Protein AF-C5KA11-F1 (afdb_monomer_lite)

Foldseek 3Di:
DDDDDPPPDVVVVVVVVVVVVVVVVVVVVVVVVVVVVVVVVVVVVVVVVVVVVVVVPDDDDFDWDFDDDDDPPDTWTQTPVGDIDD

Organism: Perkinsus marinus (strain ATCC 50983 / TXsc) (NCBI:txid423536)

InterPro domains:
  IPR012340 Nucleic acid-binding, OB-fold [G3DSA:2.40.50.140] (24-86)

Structure (mmCIF, N/CA/C/O backbone):
data_AF-C5KA11-F1
#
_entry.id   AF-C5KA11-F1
#
loop_
_atom_site.group_PDB
_atom_site.id
_atom_site.type_symbol
_atom_site.label_atom_id
_atom_site.label_alt_id
_atom_site.label_comp_id
_atom_site.label_asym_id
_atom_site.label_entity_id
_atom_site.label_seq_id
_atom_site.pdbx_PDB_ins_code
_atom_site.Cartn_x
_atom_site.Cartn_y
_atom_site.Cartn_z
_atom_site.occupancy
_atom_site.B_iso_or_equiv
_atom_site.auth_seq_id
_atom_site.auth_comp_id
_atom_site.auth_asym_id
_atom_site.auth_atom_id
_atom_site.pdbx_PDB_model_num
ATOM 1 N N . MET A 1 1 ? -35.047 11.534 66.898 1.00 44.12 1 MET A N 1
ATOM 2 C CA . MET A 1 1 ? -35.264 10.220 66.257 1.00 44.12 1 MET A CA 1
ATOM 3 C C . MET A 1 1 ? -35.565 10.432 64.780 1.00 44.12 1 MET A C 1
ATOM 5 O O . MET A 1 1 ? -36.598 11.008 64.496 1.00 44.12 1 MET A O 1
ATOM 9 N N . SER A 1 2 ? -34.655 10.024 63.890 1.00 40.12 2 SER A N 1
ATOM 10 C C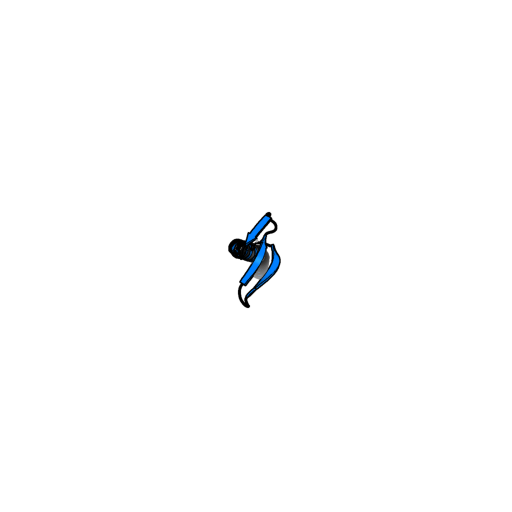A . SER A 1 2 ? -34.908 9.272 62.638 1.00 40.12 2 SER A CA 1
ATOM 11 C C . SER A 1 2 ? -33.739 9.511 61.673 1.00 40.12 2 SER A C 1
ATOM 13 O O . SER A 1 2 ? -33.762 10.420 60.844 1.00 40.12 2 SER A O 1
ATOM 15 N N . ALA A 1 3 ? -32.680 8.715 61.825 1.00 39.56 3 ALA A N 1
ATOM 16 C CA . ALA A 1 3 ? -31.624 8.626 60.826 1.00 39.56 3 ALA A CA 1
ATOM 17 C C . ALA A 1 3 ? -32.204 7.902 59.603 1.00 39.56 3 ALA A C 1
ATOM 19 O O . ALA A 1 3 ? -32.630 6.750 59.702 1.00 39.56 3 ALA A O 1
ATOM 20 N N . ALA A 1 4 ? -32.292 8.622 58.487 1.00 45.75 4 ALA A N 1
ATOM 21 C CA . ALA A 1 4 ? -32.761 8.110 57.212 1.00 45.75 4 ALA A CA 1
ATOM 22 C C . ALA A 1 4 ? -31.871 6.946 56.758 1.00 45.75 4 ALA A C 1
ATOM 24 O O . ALA A 1 4 ? -30.648 7.061 56.707 1.00 45.75 4 ALA A O 1
ATOM 25 N N . ALA A 1 5 ? -32.504 5.822 56.440 1.00 48.56 5 ALA A N 1
ATOM 26 C CA . ALA A 1 5 ? -31.865 4.640 55.896 1.00 48.56 5 ALA A CA 1
ATOM 27 C C . ALA A 1 5 ? -31.297 4.933 54.495 1.00 48.56 5 ALA A C 1
ATOM 29 O O . ALA A 1 5 ? -31.975 4.768 53.486 1.00 48.56 5 ALA A O 1
ATOM 30 N N . THR A 1 6 ? -30.040 5.363 54.422 1.00 54.03 6 THR A N 1
ATOM 31 C CA . THR A 1 6 ? -29.231 5.335 53.197 1.00 54.03 6 THR A CA 1
ATOM 32 C C . THR A 1 6 ? -28.520 3.991 53.093 1.00 54.03 6 THR A C 1
ATOM 34 O O . THR A 1 6 ? -27.302 3.897 53.212 1.00 54.03 6 THR A O 1
ATOM 37 N N . THR A 1 7 ? -29.281 2.922 52.896 1.00 55.12 7 THR A N 1
ATOM 38 C CA . THR A 1 7 ? -28.752 1.657 52.385 1.00 55.12 7 THR A CA 1
ATOM 39 C C . THR A 1 7 ? -29.038 1.637 50.894 1.00 55.12 7 THR A C 1
ATOM 41 O O . THR A 1 7 ? -30.095 1.195 50.452 1.00 55.12 7 THR A O 1
ATOM 44 N N . SER A 1 8 ? -28.099 2.174 50.109 1.00 64.81 8 SER A N 1
ATOM 45 C CA . SER A 1 8 ? -28.091 2.007 48.655 1.00 64.81 8 SER A CA 1
ATOM 46 C C . SER A 1 8 ? -28.310 0.532 48.338 1.00 64.81 8 SER A C 1
ATOM 48 O O . SER A 1 8 ? -27.536 -0.322 48.781 1.00 64.81 8 SER A O 1
ATOM 50 N N . ASN A 1 9 ? -29.392 0.241 47.629 1.00 80.31 9 ASN A N 1
ATOM 51 C CA . ASN A 1 9 ? -29.849 -1.113 47.386 1.00 80.31 9 ASN A CA 1
ATOM 52 C C . ASN A 1 9 ? -28.739 -1.880 46.632 1.00 80.31 9 ASN A C 1
ATOM 54 O O . ASN A 1 9 ? -28.288 -1.396 45.589 1.00 80.31 9 ASN A O 1
ATOM 58 N N . PRO A 1 10 ? -28.265 -3.050 47.104 1.00 84.00 10 PRO A N 1
ATOM 59 C CA . PRO A 1 10 ? -27.174 -3.795 46.456 1.00 84.00 10 PRO A CA 1
ATOM 60 C C . PRO A 1 10 ? -27.467 -4.102 44.979 1.00 84.00 10 PRO A C 1
ATOM 62 O O . PRO A 1 10 ? -26.556 -4.191 44.156 1.00 84.00 10 PRO A O 1
ATOM 65 N N . ARG A 1 11 ? -28.753 -4.178 44.616 1.00 83.88 11 ARG A N 1
ATOM 66 C CA . ARG A 1 11 ? -29.213 -4.296 43.231 1.00 83.88 11 ARG A CA 1
ATOM 67 C C . ARG A 1 11 ? -28.848 -3.081 42.370 1.00 83.88 11 ARG A C 1
ATOM 69 O O . ARG A 1 11 ? -28.418 -3.260 41.236 1.00 83.88 11 ARG A O 1
ATOM 76 N N . GLU A 1 12 ? -28.997 -1.864 42.883 1.00 88.81 12 GLU A N 1
ATOM 77 C CA . GLU A 1 12 ? -28.669 -0.632 42.150 1.00 88.81 12 GLU A CA 1
ATOM 78 C C . GLU A 1 12 ? -27.158 -0.485 41.953 1.00 88.81 12 GLU A C 1
ATOM 80 O O . GLU A 1 12 ? -26.707 -0.122 40.869 1.00 88.81 12 GLU A O 1
ATOM 85 N N . GLN A 1 13 ? -26.358 -0.857 42.956 1.00 88.75 13 GLN A N 1
ATOM 86 C CA . GLN A 1 13 ? -24.897 -0.896 42.830 1.00 88.75 13 GLN A CA 1
ATOM 87 C C . GLN A 1 13 ? -24.438 -1.925 41.778 1.00 88.75 13 GLN A C 1
ATOM 89 O O . GLN A 1 13 ? -23.571 -1.633 40.947 1.00 88.75 13 GLN A O 1
ATOM 94 N N . ALA A 1 14 ? -25.054 -3.113 41.755 1.00 90.19 14 ALA A N 1
ATOM 95 C CA . ALA A 1 14 ? -24.776 -4.137 40.748 1.00 90.19 14 ALA A CA 1
ATOM 96 C C . ALA A 1 14 ? -25.162 -3.677 39.327 1.00 90.19 14 ALA A C 1
ATOM 98 O O . ALA A 1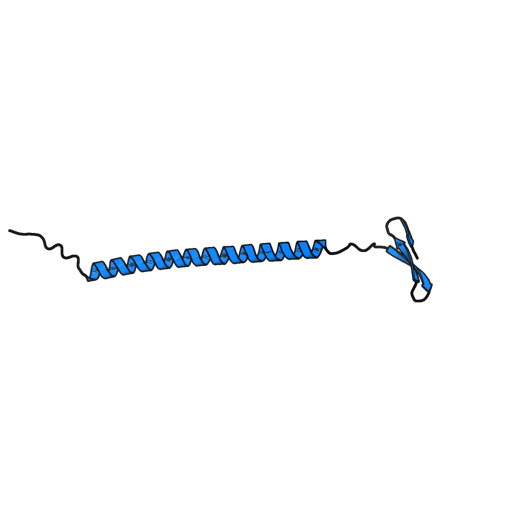 14 ? -24.403 -3.880 38.381 1.00 90.19 14 ALA A O 1
ATOM 99 N N . ILE A 1 15 ? -26.299 -2.993 39.169 1.00 91.62 15 ILE A N 1
ATOM 100 C CA . ILE A 1 15 ? -26.719 -2.433 37.876 1.00 91.62 15 ILE A CA 1
ATOM 101 C C . ILE A 1 15 ? -25.755 -1.329 37.418 1.00 91.62 15 ILE A C 1
ATOM 103 O O . ILE A 1 15 ? -25.321 -1.337 36.268 1.00 91.62 15 ILE A O 1
ATOM 107 N N . 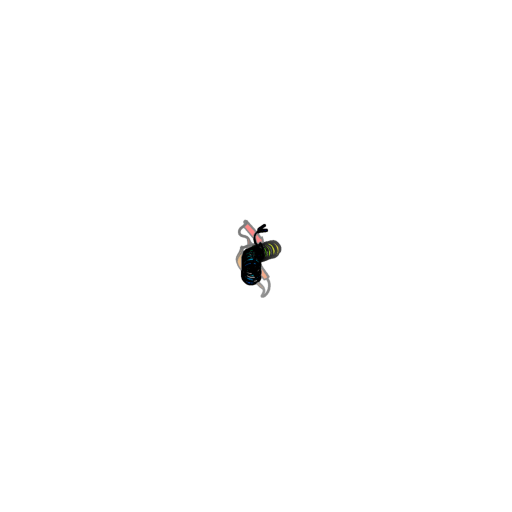ASN A 1 16 ? -25.358 -0.419 38.309 1.00 92.12 16 ASN A N 1
ATOM 108 C CA . ASN A 1 16 ? -24.439 0.670 37.970 1.00 92.12 16 ASN A CA 1
ATOM 109 C C . ASN A 1 16 ? -23.049 0.156 37.567 1.00 92.12 16 ASN A C 1
ATOM 111 O O . ASN A 1 16 ? -22.478 0.630 36.584 1.00 92.12 16 ASN A O 1
ATOM 115 N N . SER A 1 17 ? -22.528 -0.854 38.269 1.00 91.75 17 SER A N 1
ATOM 116 C CA . SER A 1 17 ? -21.260 -1.501 37.900 1.00 91.75 17 SER A CA 1
ATOM 117 C C . SER A 1 17 ? -21.348 -2.261 36.572 1.00 91.75 17 SER A C 1
ATOM 119 O O . SER A 1 17 ? -20.410 -2.210 35.777 1.00 91.75 17 SER A O 1
ATOM 121 N N . TYR A 1 18 ? -22.484 -2.901 36.274 1.00 93.56 18 TYR A N 1
ATOM 122 C CA . TYR A 1 18 ? -22.717 -3.524 34.970 1.00 93.56 18 TYR A CA 1
ATOM 123 C C . TYR A 1 18 ? -22.761 -2.486 33.838 1.00 93.56 18 TYR A C 1
ATOM 125 O O . TYR A 1 18 ? -22.099 -2.661 32.817 1.00 93.56 18 TYR A O 1
ATOM 133 N N . ILE A 1 19 ? -23.470 -1.368 34.030 1.00 94.12 19 ILE A N 1
ATOM 134 C CA . ILE A 1 19 ? -23.534 -0.274 33.048 1.00 94.12 19 ILE A CA 1
ATOM 135 C C . ILE A 1 19 ? -22.141 0.312 32.787 1.00 94.12 19 ILE A C 1
ATOM 137 O O . ILE A 1 19 ? -21.802 0.564 31.629 1.00 94.12 19 ILE A O 1
ATOM 141 N N . ALA A 1 20 ? -21.328 0.505 33.830 1.00 94.75 20 ALA A N 1
ATOM 142 C CA . ALA A 1 20 ? -19.952 0.976 33.687 1.00 94.75 20 ALA A CA 1
ATOM 143 C C . ALA A 1 20 ? -19.118 0.016 32.821 1.00 94.75 20 ALA A C 1
ATOM 145 O O . ALA A 1 20 ? -18.538 0.445 31.824 1.00 94.75 20 ALA A O 1
ATOM 146 N N . LYS A 1 21 ? -19.167 -1.293 33.103 1.00 94.88 21 LYS A N 1
ATOM 147 C CA . LYS A 1 21 ? -18.458 -2.306 32.303 1.00 94.88 21 LYS A CA 1
ATOM 148 C C . LYS A 1 21 ? -18.932 -2.376 30.852 1.00 94.88 21 LYS A C 1
ATOM 150 O O . LYS A 1 21 ? -18.125 -2.583 29.951 1.00 94.88 21 LYS A O 1
ATOM 155 N N . VAL A 1 22 ? -20.228 -2.196 30.596 1.00 95.25 22 VAL A N 1
ATOM 156 C CA . VAL A 1 22 ? -20.761 -2.173 29.222 1.00 95.25 22 VAL A CA 1
ATOM 157 C C . VAL A 1 22 ? -20.267 -0.943 28.456 1.00 95.25 22 VAL A C 1
ATOM 159 O O . VAL A 1 22 ? -19.980 -1.048 27.263 1.00 95.25 22 VAL A O 1
ATOM 162 N N . LYS 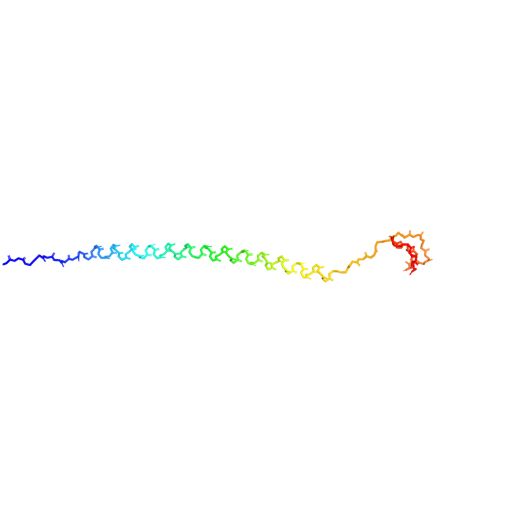A 1 23 ? -20.142 0.215 29.116 1.00 95.62 23 LYS A N 1
ATOM 163 C CA . LYS A 1 23 ? -19.559 1.417 28.500 1.00 95.62 23 LYS A CA 1
ATOM 164 C C . LYS A 1 23 ? -18.085 1.206 28.163 1.00 95.62 23 LYS A C 1
ATOM 166 O O . LYS A 1 23 ? -17.717 1.401 27.010 1.00 95.62 23 LYS A O 1
ATOM 171 N N . GLU A 1 24 ? -17.298 0.704 29.112 1.00 95.38 24 GLU A N 1
ATOM 172 C CA . GLU A 1 24 ? -15.886 0.367 28.889 1.00 95.38 24 GLU A CA 1
ATOM 173 C C . GLU A 1 24 ? -15.725 -0.620 27.727 1.00 95.38 24 GLU A C 1
ATOM 175 O O . GLU A 1 24 ? -14.939 -0.382 26.814 1.00 95.38 24 GLU A O 1
ATOM 180 N N . HIS A 1 25 ? -16.523 -1.693 27.691 1.00 96.12 25 HIS A N 1
ATOM 181 C CA . HIS A 1 25 ? -16.478 -2.660 26.594 1.00 96.12 25 HIS A CA 1
ATOM 182 C C . HIS A 1 25 ? -16.744 -2.002 25.233 1.00 96.12 25 HIS A C 1
ATOM 184 O O . HIS A 1 25 ? -16.043 -2.285 24.265 1.00 96.12 25 HIS A O 1
ATOM 190 N N . ARG A 1 26 ? -17.737 -1.107 25.142 1.00 95.31 26 ARG A N 1
ATOM 191 C CA . ARG A 1 26 ? -18.043 -0.383 23.896 1.00 95.31 26 ARG A CA 1
ATOM 192 C C . ARG A 1 26 ? -16.914 0.558 23.480 1.00 95.31 26 ARG A C 1
ATOM 194 O O . ARG A 1 26 ? -16.624 0.661 22.289 1.00 95.31 26 ARG A O 1
ATOM 201 N N . GLU A 1 27 ? -16.269 1.224 24.433 1.00 95.44 27 GLU A N 1
ATOM 202 C CA . GLU A 1 27 ? -15.115 2.088 24.168 1.00 95.44 27 GLU A CA 1
ATOM 203 C C . GLU A 1 27 ? -13.915 1.284 23.659 1.00 95.44 27 GLU A C 1
ATOM 205 O O . GLU A 1 27 ? -13.306 1.653 22.650 1.00 95.44 27 GLU A O 1
ATOM 210 N N . TYR A 1 28 ? -13.613 0.148 24.293 1.00 95.75 28 TYR A N 1
ATOM 211 C CA . TYR A 1 28 ? -12.566 -0.759 23.827 1.00 95.75 28 TYR A CA 1
ATOM 212 C C . TYR A 1 28 ? -12.889 -1.347 22.457 1.00 95.75 28 TYR A C 1
ATOM 214 O O . TYR A 1 28 ? -12.013 -1.375 21.599 1.00 95.75 28 TYR A O 1
ATOM 222 N N . GLU A 1 29 ? -14.136 -1.742 22.199 1.00 95.44 29 GLU A N 1
ATOM 223 C CA . GLU A 1 29 ? -14.549 -2.245 20.888 1.00 95.44 29 GLU A CA 1
ATOM 224 C C . GLU A 1 29 ? -14.353 -1.183 19.795 1.00 95.44 29 GLU A C 1
ATOM 226 O O . GLU A 1 29 ? -13.790 -1.475 18.736 1.00 95.44 29 GLU A O 1
ATOM 231 N N . ALA A 1 30 ? -14.749 0.066 20.059 1.00 96.00 30 ALA A N 1
ATOM 232 C CA . ALA A 1 30 ? -14.534 1.178 19.139 1.00 96.00 30 ALA A CA 1
ATOM 233 C C . ALA A 1 30 ? -13.039 1.444 18.905 1.00 96.00 30 ALA A C 1
ATOM 235 O O . ALA A 1 30 ? -12.616 1.651 17.766 1.00 96.00 30 ALA A O 1
ATOM 236 N N . ARG A 1 31 ? -12.218 1.393 19.961 1.00 96.19 31 ARG A N 1
ATOM 237 C CA . ARG A 1 31 ? -10.762 1.553 19.855 1.00 96.19 31 ARG A CA 1
ATOM 238 C C . ARG A 1 31 ? -10.118 0.413 19.065 1.00 96.19 31 ARG A C 1
ATOM 240 O O . ARG A 1 31 ? -9.277 0.674 18.212 1.00 96.19 31 ARG A O 1
ATOM 247 N N . CYS A 1 32 ? -10.537 -0.829 19.293 1.00 95.94 32 CYS A N 1
ATOM 248 C CA . CYS A 1 32 ? -10.071 -1.992 18.544 1.00 95.94 32 CYS A CA 1
ATOM 249 C C . CYS A 1 32 ? -10.446 -1.902 17.061 1.00 95.94 32 CYS A C 1
ATOM 251 O O . CYS A 1 32 ? -9.619 -2.239 16.218 1.00 95.94 32 CYS A O 1
ATOM 253 N N . LYS A 1 33 ? -11.656 -1.432 16.725 1.00 96.62 33 LYS A N 1
ATOM 254 C CA . LYS A 1 33 ? -12.060 -1.211 15.325 1.00 96.62 33 LYS A CA 1
ATOM 255 C C . LYS A 1 33 ? -11.177 -0.165 14.645 1.00 96.62 33 LYS A C 1
ATOM 257 O O . LYS A 1 33 ? -10.613 -0.467 13.601 1.00 96.62 33 LYS A O 1
ATOM 262 N N . LYS A 1 34 ? -10.955 0.986 15.289 1.00 96.50 34 LYS A N 1
ATOM 263 C CA . LYS A 1 34 ? -10.059 2.035 14.771 1.00 96.50 34 LYS A CA 1
ATOM 264 C C . LYS A 1 34 ? -8.632 1.533 14.554 1.00 96.50 34 LYS A C 1
ATOM 266 O O . LYS A 1 34 ? -8.064 1.751 13.494 1.00 96.50 34 LYS A O 1
ATOM 271 N N . LEU A 1 35 ? -8.064 0.822 15.531 1.00 96.31 35 LEU A N 1
ATOM 272 C CA . LEU A 1 35 ? -6.712 0.264 15.404 1.00 96.31 35 LEU A CA 1
ATOM 273 C C . LEU A 1 35 ? -6.619 -0.758 14.262 1.00 96.31 35 LEU A C 1
ATOM 275 O O . LEU A 1 35 ? -5.623 -0.788 13.552 1.00 96.31 35 LEU A O 1
ATOM 279 N N . ARG A 1 36 ? -7.658 -1.574 14.046 1.00 96.00 36 ARG A N 1
ATOM 280 C CA . ARG A 1 36 ? -7.702 -2.515 12.915 1.00 96.00 36 ARG A CA 1
ATOM 281 C C . ARG A 1 36 ? -7.763 -1.809 11.563 1.00 96.00 36 ARG A C 1
ATOM 283 O O . ARG A 1 36 ? -7.177 -2.310 10.612 1.00 96.00 36 ARG A O 1
ATOM 290 N N . GLU A 1 37 ? -8.485 -0.699 11.462 1.00 96.62 37 GLU A N 1
ATOM 291 C CA . GLU A 1 37 ? -8.528 0.114 10.240 1.00 96.62 37 GLU A CA 1
ATOM 292 C C . GLU A 1 37 ? -7.164 0.748 9.960 1.00 96.62 37 GLU A C 1
ATOM 294 O O . GLU A 1 37 ? -6.647 0.590 8.860 1.00 96.62 37 GLU A O 1
ATOM 299 N N . GLN A 1 38 ? -6.527 1.329 10.981 1.00 96.88 38 GLN A N 1
ATOM 300 C CA . GLN A 1 38 ? -5.180 1.899 10.868 1.00 96.88 38 GLN A CA 1
ATOM 301 C C . GLN A 1 38 ? -4.135 0.867 10.433 1.00 96.88 38 GLN A C 1
ATOM 303 O O . GLN A 1 38 ? -3.308 1.163 9.580 1.00 96.88 38 GLN A O 1
ATOM 308 N N . ILE A 1 39 ? -4.178 -0.354 10.979 1.00 96.75 39 ILE A N 1
ATOM 309 C CA . ILE A 1 39 ? -3.263 -1.429 10.561 1.00 96.75 39 ILE A CA 1
ATOM 310 C C . ILE A 1 39 ? -3.436 -1.734 9.071 1.00 96.75 39 ILE A C 1
ATOM 312 O O . ILE A 1 39 ? -2.446 -1.814 8.356 1.00 96.75 39 ILE A O 1
ATOM 316 N N . LYS A 1 40 ? -4.678 -1.836 8.584 1.00 96.81 40 LYS A N 1
ATOM 317 C CA . LYS A 1 40 ? -4.947 -2.109 7.163 1.00 96.81 40 LYS A CA 1
ATOM 318 C C . LYS A 1 40 ? -4.491 -0.985 6.239 1.00 96.81 40 LYS A C 1
ATOM 320 O O . LYS A 1 40 ? -4.130 -1.255 5.099 1.00 96.81 40 LYS A O 1
ATOM 325 N N . GLU A 1 41 ? -4.582 0.266 6.681 1.00 96.88 41 GLU A N 1
ATOM 326 C CA . GLU A 1 41 ? -4.064 1.409 5.921 1.00 96.88 41 GLU A CA 1
ATOM 327 C C . GLU A 1 41 ? -2.539 1.340 5.832 1.00 96.88 41 GLU A C 1
ATOM 329 O O . GLU A 1 41 ? -1.992 1.361 4.735 1.00 96.88 41 GLU A O 1
ATOM 334 N N . VAL A 1 42 ? -1.867 1.129 6.967 1.00 96.88 42 VAL A N 1
ATOM 335 C CA . VAL A 1 42 ? -0.403 1.015 7.017 1.00 96.88 42 VAL A CA 1
ATOM 336 C C . VAL A 1 42 ? 0.107 -0.189 6.220 1.00 96.88 42 VAL A C 1
ATOM 338 O O . VAL A 1 42 ? 1.122 -0.070 5.546 1.00 96.88 42 VAL A O 1
ATOM 341 N N . GLU A 1 43 ? -0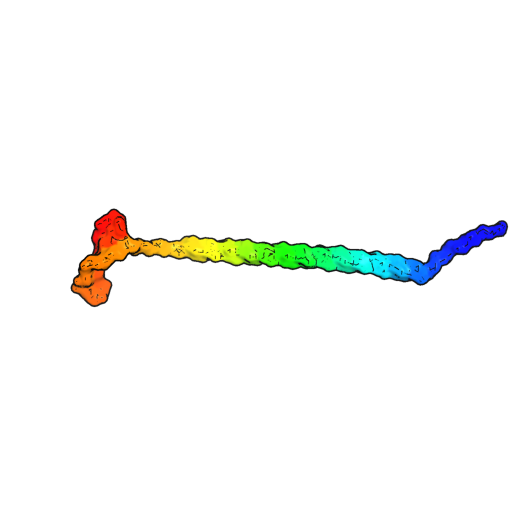.582 -1.333 6.252 1.00 97.19 43 GLU A N 1
ATOM 342 C CA . GLU A 1 43 ? -0.227 -2.504 5.437 1.00 97.19 43 GLU A CA 1
ATOM 343 C C . GLU A 1 43 ? -0.292 -2.194 3.935 1.00 97.19 43 GLU A C 1
ATOM 345 O O . GLU A 1 43 ? 0.627 -2.549 3.203 1.00 97.19 43 GLU A O 1
ATOM 350 N N . LYS A 1 44 ? -1.320 -1.470 3.473 1.00 97.12 44 LYS A N 1
ATOM 351 C CA . LYS A 1 44 ? -1.426 -1.054 2.063 1.00 97.12 44 LYS A CA 1
ATOM 352 C C . LYS A 1 44 ? -0.334 -0.067 1.665 1.00 97.12 44 LYS A C 1
ATOM 354 O O . LYS A 1 44 ? 0.261 -0.196 0.595 1.00 97.12 44 LYS A O 1
ATOM 359 N N . ASP A 1 45 ? -0.065 0.921 2.512 1.00 96.38 45 ASP A N 1
ATOM 360 C CA . ASP A 1 45 ? 1.000 1.896 2.266 1.00 96.38 45 ASP A CA 1
ATOM 361 C C . ASP A 1 45 ? 2.371 1.203 2.242 1.00 96.38 45 ASP A C 1
ATOM 363 O O . ASP A 1 45 ? 3.228 1.515 1.415 1.00 96.38 45 ASP A O 1
ATOM 367 N N . PHE A 1 46 ? 2.562 0.198 3.097 1.00 96.69 46 PHE A N 1
ATOM 368 C CA . PHE A 1 46 ? 3.760 -0.626 3.096 1.00 96.69 46 PHE A CA 1
ATOM 369 C C . PHE A 1 46 ? 3.894 -1.435 1.797 1.00 96.69 46 PHE A C 1
ATOM 371 O O . PHE A 1 46 ? 4.931 -1.335 1.141 1.00 96.69 46 PHE A O 1
ATOM 378 N N . GLU A 1 47 ? 2.852 -2.159 1.376 1.00 96.62 47 GLU A N 1
ATOM 379 C CA . GLU A 1 47 ? 2.848 -2.926 0.119 1.00 96.62 47 GLU A CA 1
ATOM 380 C C . GLU A 1 47 ? 3.159 -2.038 -1.095 1.00 96.62 47 GLU A C 1
ATOM 382 O O . GLU A 1 47 ? 4.035 -2.361 -1.897 1.00 96.62 47 GLU A O 1
ATOM 387 N N . THR A 1 48 ? 2.514 -0.872 -1.197 1.00 96.12 48 THR A N 1
ATOM 388 C CA . THR A 1 48 ? 2.781 0.076 -2.293 1.00 96.12 48 THR A CA 1
ATOM 389 C C . THR A 1 48 ? 4.217 0.602 -2.265 1.00 96.12 48 THR A C 1
ATOM 391 O O . THR A 1 48 ? 4.860 0.697 -3.313 1.00 96.12 48 THR A O 1
ATOM 394 N N . SER A 1 49 ? 4.762 0.895 -1.080 1.00 95.75 49 SER A N 1
ATOM 395 C CA . SER A 1 49 ? 6.152 1.340 -0.938 1.00 95.75 49 SER A CA 1
ATOM 396 C C . SER A 1 49 ? 7.167 0.257 -1.329 1.00 95.75 49 SER A C 1
ATOM 398 O O . SER A 1 49 ? 8.163 0.563 -1.992 1.00 95.75 49 SER A O 1
ATOM 400 N N . GLU A 1 50 ? 6.902 -1.010 -0.997 1.00 95.56 50 GLU A N 1
ATOM 401 C CA . GLU A 1 50 ? 7.726 -2.132 -1.445 1.00 95.56 50 GLU A CA 1
ATOM 402 C C . GLU A 1 50 ? 7.672 -2.305 -2.961 1.00 95.56 50 GLU A C 1
ATOM 404 O O . GLU A 1 50 ? 8.706 -2.531 -3.592 1.00 95.56 50 GLU A O 1
ATOM 409 N N . ASP A 1 51 ? 6.487 -2.190 -3.558 1.00 94.62 51 ASP A N 1
ATOM 410 C CA . ASP A 1 51 ? 6.316 -2.316 -5.002 1.00 94.62 51 ASP A CA 1
ATOM 411 C C . ASP A 1 51 ? 7.028 -1.189 -5.753 1.00 94.62 51 ASP A C 1
ATOM 413 O O . ASP A 1 51 ? 7.668 -1.432 -6.778 1.00 94.62 51 ASP A O 1
ATOM 417 N N . HIS A 1 52 ? 7.014 0.033 -5.218 1.00 93.69 52 HIS A N 1
ATOM 418 C CA . HIS A 1 52 ? 7.812 1.136 -5.751 1.00 93.69 52 HIS A CA 1
ATOM 419 C C . HIS A 1 52 ? 9.316 0.867 -5.647 1.00 93.69 52 HIS A C 1
ATOM 421 O O . HIS A 1 52 ? 10.050 1.121 -6.604 1.00 93.69 52 HIS A O 1
ATOM 427 N N . LEU A 1 53 ? 9.788 0.303 -4.532 1.00 92.19 53 LEU A N 1
ATOM 428 C CA . LEU A 1 53 ? 11.191 -0.092 -4.385 1.00 92.19 53 LEU A CA 1
ATOM 429 C C . LEU A 1 53 ? 11.594 -1.182 -5.384 1.00 92.19 53 LEU A C 1
ATOM 431 O O . LEU A 1 53 ? 12.652 -1.081 -6.005 1.00 92.19 53 LEU A O 1
ATOM 435 N N . LYS A 1 54 ? 10.744 -2.193 -5.586 1.00 92.19 54 LYS A N 1
ATOM 436 C CA . LYS A 1 54 ? 10.957 -3.242 -6.595 1.00 92.19 54 LYS A CA 1
ATOM 437 C C . LYS A 1 54 ? 10.960 -2.653 -8.007 1.00 92.19 54 LYS A C 1
ATOM 439 O O . LYS A 1 54 ? 11.818 -3.001 -8.814 1.00 92.19 54 LYS A O 1
ATOM 444 N N . ALA A 1 55 ? 10.063 -1.712 -8.300 1.00 89.00 55 ALA A N 1
ATOM 445 C CA . ALA A 1 55 ? 10.015 -1.032 -9.590 1.00 89.00 55 ALA A CA 1
ATOM 446 C C . ALA A 1 55 ? 11.284 -0.206 -9.866 1.00 89.00 55 ALA A C 1
ATOM 448 O O . ALA A 1 55 ? 11.773 -0.209 -10.994 1.00 89.00 55 ALA A O 1
ATOM 449 N N . LEU A 1 56 ? 11.872 0.438 -8.853 1.00 88.75 56 LEU A N 1
ATOM 450 C CA . LEU A 1 56 ? 13.134 1.179 -8.999 1.00 88.75 56 LEU A CA 1
ATOM 451 C C . LEU A 1 56 ? 14.330 0.284 -9.340 1.00 88.75 56 LEU A C 1
ATOM 453 O O . LEU A 1 56 ? 15.292 0.754 -9.942 1.00 88.75 56 LEU A O 1
ATOM 457 N N . GLN A 1 57 ? 14.282 -0.995 -8.969 1.00 87.75 57 GLN A N 1
ATOM 458 C CA . GLN A 1 57 ? 15.313 -1.961 -9.350 1.00 87.75 57 GLN A CA 1
ATOM 459 C C . GLN A 1 57 ? 15.185 -2.413 -10.810 1.00 87.75 57 GLN A C 1
ATOM 461 O O . GLN A 1 57 ? 16.125 -2.995 -11.353 1.00 87.75 57 GLN A O 1
ATOM 466 N N . SER A 1 58 ? 14.044 -2.158 -11.459 1.00 86.12 58 SER A N 1
ATOM 467 C CA . SER A 1 58 ? 13.882 -2.472 -12.873 1.00 86.12 58 SER A CA 1
ATOM 468 C C . SER A 1 58 ? 14.710 -1.511 -13.729 1.00 86.12 58 SER A C 1
ATOM 470 O O . SER A 1 58 ? 14.663 -0.291 -13.573 1.00 86.12 58 SER A O 1
ATOM 472 N N . VAL A 1 59 ? 15.503 -2.072 -14.639 1.00 82.81 59 VAL A N 1
ATOM 473 C CA . VAL A 1 59 ? 16.270 -1.298 -15.618 1.00 82.81 59 VAL A CA 1
ATOM 474 C C . VAL A 1 59 ? 15.474 -1.169 -16.912 1.00 82.81 59 VAL A C 1
ATOM 476 O O . VAL A 1 59 ? 14.894 -2.139 -17.402 1.00 82.81 59 VAL A O 1
ATOM 479 N N . GLY A 1 60 ? 15.451 0.037 -17.480 1.00 82.44 60 GLY A N 1
ATOM 480 C CA . GLY A 1 60 ? 14.847 0.278 -18.788 1.00 82.44 60 GLY A CA 1
ATOM 481 C C . GLY A 1 60 ? 15.658 -0.390 -19.897 1.00 82.44 60 GLY A C 1
ATOM 482 O O . GLY A 1 60 ? 16.881 -0.261 -19.945 1.00 82.44 60 GLY A O 1
ATOM 483 N N . GLN A 1 61 ? 14.981 -1.092 -20.802 1.00 83.50 61 GLN A N 1
ATOM 484 C CA . GLN A 1 61 ? 15.601 -1.672 -21.993 1.00 83.50 61 GLN A CA 1
ATOM 485 C C . GLN A 1 61 ? 15.477 -0.702 -23.173 1.00 83.50 61 GLN A C 1
ATOM 487 O O . GLN A 1 61 ? 14.455 -0.036 -23.343 1.00 83.50 61 GLN A O 1
ATOM 492 N N . ILE A 1 62 ? 16.525 -0.604 -23.995 1.00 85.19 62 ILE A N 1
ATOM 493 C CA . ILE A 1 62 ? 16.515 0.257 -25.183 1.00 85.19 62 ILE A CA 1
ATOM 494 C C . ILE A 1 62 ? 15.595 -0.358 -26.239 1.00 85.19 62 ILE A C 1
ATOM 496 O O . ILE A 1 62 ? 15.786 -1.500 -26.649 1.00 85.19 62 ILE A O 1
ATOM 500 N N . VAL A 1 63 ? 14.636 0.430 -26.723 1.00 84.62 63 VAL A N 1
ATOM 501 C CA . VAL A 1 63 ? 13.758 0.040 -27.832 1.00 84.62 63 VAL A CA 1
ATOM 502 C C . VAL A 1 63 ? 14.447 0.342 -29.164 1.00 84.62 63 VAL A C 1
ATOM 504 O O . VAL A 1 63 ? 14.892 1.472 -29.415 1.00 84.62 63 VAL A O 1
ATOM 507 N N . GLY A 1 64 ? 14.521 -0.659 -30.037 1.00 88.19 64 GLY A N 1
ATOM 508 C CA . GLY A 1 64 ? 15.123 -0.545 -31.361 1.00 88.19 64 GLY A CA 1
ATOM 509 C C . GLY A 1 64 ? 14.473 -1.469 -32.386 1.00 88.19 64 GLY A C 1
ATOM 510 O O . GLY A 1 64 ? 13.721 -2.375 -32.034 1.00 88.19 64 GLY A O 1
ATOM 511 N N . GLU A 1 65 ? 14.769 -1.218 -33.658 1.00 86.75 65 GLU A N 1
ATOM 512 C CA . GLU A 1 65 ? 14.298 -2.016 -34.793 1.00 86.75 65 GLU A CA 1
ATOM 513 C C . GLU A 1 65 ? 15.418 -2.936 -35.291 1.00 86.75 65 GLU A C 1
ATOM 515 O O . GLU A 1 65 ? 16.572 -2.512 -35.432 1.00 86.75 65 GLU A O 1
ATOM 520 N N . VAL A 1 66 ? 15.081 -4.196 -35.574 1.00 87.88 66 VAL A N 1
ATOM 521 C CA . VAL A 1 66 ? 16.015 -5.171 -36.147 1.00 87.88 66 VAL A CA 1
ATOM 522 C C . VAL A 1 66 ? 16.115 -4.926 -37.651 1.00 87.88 66 VAL A C 1
ATOM 524 O O . VAL A 1 66 ? 15.143 -5.102 -38.376 1.00 87.88 66 VAL A O 1
ATOM 527 N N . LEU A 1 67 ? 17.295 -4.524 -38.128 1.00 86.00 67 LEU A N 1
ATOM 528 C CA . LEU A 1 67 ? 17.516 -4.227 -39.546 1.00 86.00 67 LEU A CA 1
ATOM 529 C C . LEU A 1 67 ? 17.899 -5.470 -40.345 1.00 86.00 67 LEU A C 1
ATOM 531 O O . LEU A 1 67 ? 17.398 -5.683 -41.447 1.00 86.00 67 LEU A O 1
ATOM 535 N N . LYS A 1 68 ? 18.854 -6.254 -39.835 1.00 86.38 68 LYS A N 1
ATOM 536 C CA . LYS A 1 68 ? 19.402 -7.402 -40.562 1.00 86.38 68 LYS A CA 1
ATOM 537 C C . LYS A 1 68 ? 20.048 -8.406 -39.612 1.00 86.38 68 LYS A C 1
ATOM 539 O O . LYS A 1 68 ? 20.804 -8.014 -38.727 1.00 86.38 68 LYS A O 1
ATOM 544 N N . GLN A 1 69 ? 19.787 -9.691 -39.838 1.00 85.75 69 GLN A N 1
ATOM 545 C CA . GLN A 1 69 ? 20.478 -10.793 -39.171 1.00 85.75 69 GLN A CA 1
ATOM 546 C C . GLN A 1 69 ? 21.845 -11.025 -3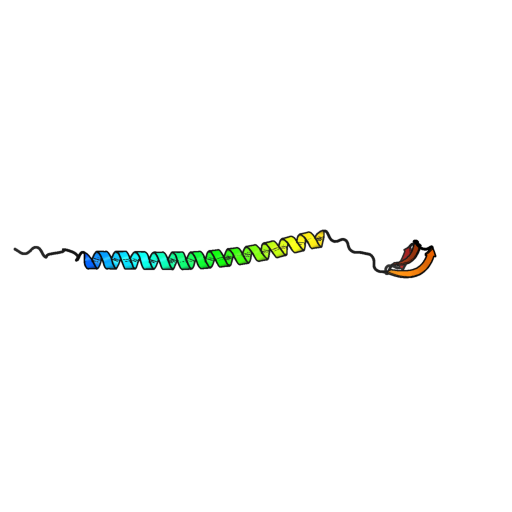9.829 1.00 85.75 69 GLN A C 1
ATOM 548 O O . GLN A 1 69 ? 21.929 -11.071 -41.060 1.00 85.75 69 GLN A O 1
ATOM 553 N N . LEU A 1 70 ? 22.906 -11.118 -39.022 1.00 87.25 70 LEU A N 1
ATOM 554 C CA . LEU A 1 70 ? 24.248 -11.465 -39.502 1.00 87.25 70 LEU A CA 1
ATOM 555 C C . LEU A 1 70 ? 24.477 -12.973 -39.386 1.00 87.25 70 LEU A C 1
ATOM 557 O O . LEU A 1 70 ? 24.738 -13.617 -40.394 1.00 87.25 70 LEU A O 1
ATOM 561 N N . ASP A 1 71 ? 24.293 -13.501 -38.174 1.00 89.25 71 ASP A N 1
ATOM 562 C CA . ASP A 1 71 ? 24.441 -14.916 -37.816 1.00 89.25 71 ASP A CA 1
ATOM 563 C C . ASP A 1 71 ? 23.245 -15.356 -36.945 1.00 89.25 71 ASP A C 1
ATOM 565 O O . ASP A 1 71 ? 22.374 -14.547 -36.620 1.00 89.25 71 ASP A O 1
ATOM 569 N N . GLU A 1 72 ? 23.193 -16.619 -36.514 1.00 83.81 72 GLU A N 1
ATOM 570 C CA . GLU A 1 72 ? 22.112 -17.131 -35.649 1.00 83.81 72 GLU A CA 1
ATOM 571 C C . GLU A 1 72 ? 21.991 -16.379 -34.304 1.00 83.81 72 GLU A C 1
ATOM 573 O O . GLU A 1 72 ? 20.885 -16.236 -33.789 1.00 83.81 72 GLU A O 1
ATOM 578 N N . GLU A 1 73 ? 23.089 -15.818 -33.782 1.00 84.12 73 GLU A N 1
ATOM 579 C CA . GLU A 1 73 ? 23.134 -15.138 -32.473 1.00 84.12 73 GLU A CA 1
ATOM 580 C C . GLU A 1 73 ? 23.318 -13.608 -32.548 1.00 84.12 73 GLU A C 1
ATOM 582 O O . GLU A 1 73 ? 23.250 -12.931 -31.522 1.00 84.12 73 GLU A O 1
ATOM 587 N N . ARG A 1 74 ? 23.568 -13.035 -33.737 1.00 85.38 74 ARG A N 1
ATOM 588 C CA . ARG A 1 74 ? 23.949 -11.615 -33.901 1.00 85.38 74 ARG A CA 1
ATOM 589 C C . ARG A 1 74 ? 23.032 -10.871 -34.865 1.00 85.38 74 ARG A C 1
ATOM 591 O O . ARG A 1 74 ? 22.839 -11.295 -36.010 1.00 85.38 74 ARG A O 1
ATOM 598 N N . PHE A 1 75 ? 22.528 -9.716 -34.430 1.00 87.25 75 PHE A N 1
ATOM 599 C CA . PHE A 1 75 ? 21.552 -8.914 -35.166 1.00 87.25 75 PHE A CA 1
ATOM 600 C C . PHE A 1 75 ? 21.954 -7.446 -35.181 1.00 87.25 75 PHE A C 1
ATOM 602 O O . PHE A 1 75 ? 22.201 -6.843 -34.144 1.00 87.25 75 PHE A O 1
ATOM 609 N N . ILE A 1 76 ? 21.913 -6.828 -36.361 1.00 86.94 76 ILE A N 1
ATOM 610 C CA . ILE A 1 76 ? 22.065 -5.380 -36.456 1.00 86.94 76 ILE A CA 1
ATOM 611 C C . ILE A 1 76 ? 20.768 -4.733 -35.981 1.00 86.94 76 ILE A C 1
ATOM 613 O O . ILE A 1 76 ? 19.737 -4.831 -36.656 1.00 86.94 76 ILE A O 1
ATOM 617 N N . VAL A 1 77 ? 20.838 -4.028 -34.854 1.00 91.00 77 VAL A N 1
ATOM 618 C CA . VAL A 1 77 ? 19.717 -3.281 -34.275 1.00 91.00 77 VAL A CA 1
ATOM 619 C C . VAL A 1 77 ? 19.981 -1.787 -34.412 1.00 91.00 77 VAL A C 1
ATOM 621 O O . VAL A 1 77 ? 21.052 -1.283 -34.068 1.00 91.00 77 VAL A O 1
ATOM 624 N N . LYS A 1 78 ? 18.994 -1.043 -34.911 1.00 89.31 78 LYS A N 1
ATOM 625 C CA . LYS A 1 78 ? 19.005 0.420 -34.876 1.00 89.31 78 LYS A CA 1
ATOM 626 C C . LYS A 1 78 ? 18.263 0.877 -33.628 1.00 89.31 78 LYS A C 1
ATOM 628 O O . LYS A 1 78 ? 17.060 0.650 -33.509 1.00 89.31 78 LYS A O 1
ATOM 633 N N . ALA A 1 79 ? 18.966 1.536 -32.712 1.00 87.62 79 ALA A N 1
ATOM 634 C CA . ALA A 1 79 ? 18.325 2.134 -31.551 1.00 87.62 79 ALA A CA 1
ATOM 635 C C . ALA A 1 79 ? 17.448 3.316 -31.988 1.00 87.62 79 ALA A C 1
ATOM 637 O O . ALA A 1 79 ? 17.799 4.052 -32.915 1.00 87.62 79 ALA A O 1
ATOM 638 N N . SER A 1 80 ? 16.341 3.549 -31.279 1.00 78.38 80 SER A N 1
ATOM 639 C CA . SER A 1 80 ? 15.466 4.708 -31.523 1.00 78.38 80 SER A CA 1
ATOM 640 C C . SER A 1 80 ? 16.205 6.055 -31.422 1.00 78.38 80 SER A C 1
ATOM 642 O O . SER A 1 80 ? 15.767 7.039 -32.010 1.00 78.38 80 SER A O 1
ATOM 644 N N . SER A 1 81 ? 17.352 6.103 -30.729 1.00 75.75 81 SER A N 1
ATOM 645 C CA . SER A 1 81 ? 18.208 7.293 -30.622 1.00 75.75 81 SER A CA 1
ATOM 646 C C . SER A 1 81 ? 19.095 7.558 -31.848 1.00 75.75 81 SER A C 1
ATOM 648 O O . SER A 1 81 ? 19.732 8.607 -31.908 1.00 75.75 81 SER A O 1
ATOM 650 N N . GLY A 1 82 ? 19.146 6.647 -32.832 1.00 77.00 82 GLY A N 1
ATOM 651 C CA . GLY A 1 82 ? 19.866 6.832 -34.100 1.00 77.00 82 GLY A CA 1
ATOM 652 C C . GLY A 1 82 ? 21.073 5.911 -34.360 1.00 77.00 82 GLY A C 1
ATOM 653 O O . GLY A 1 82 ? 21.210 5.472 -35.508 1.00 77.00 82 GLY A O 1
ATOM 654 N N . PRO A 1 83 ? 21.937 5.580 -33.375 1.00 86.75 83 PRO A N 1
ATOM 655 C CA . PRO A 1 83 ? 23.076 4.682 -33.571 1.00 86.75 83 PRO A CA 1
ATOM 656 C C . PRO A 1 83 ? 22.662 3.247 -33.922 1.00 86.75 83 PRO A C 1
ATOM 658 O O . PRO A 1 83 ? 21.601 2.763 -33.518 1.00 86.75 83 PRO A O 1
ATOM 661 N N . ARG A 1 84 ? 23.530 2.555 -34.669 1.00 85.56 84 ARG A N 1
ATOM 662 C CA . ARG A 1 84 ? 23.386 1.131 -35.004 1.00 85.56 84 ARG A CA 1
ATOM 663 C C . ARG A 1 84 ? 24.340 0.304 -34.148 1.00 85.56 84 ARG A C 1
ATOM 665 O O . ARG A 1 84 ? 25.516 0.649 -34.054 1.00 85.56 84 ARG A O 1
ATOM 672 N N . TYR A 1 85 ? 23.827 -0.781 -33.586 1.00 84.00 85 TYR A N 1
ATOM 673 C CA . TYR A 1 85 ? 24.565 -1.774 -32.810 1.00 84.00 85 TYR A CA 1
ATOM 674 C C . TYR A 1 85 ? 24.510 -3.133 -33.525 1.00 84.00 85 TYR A C 1
ATOM 676 O O . TYR A 1 85 ? 23.665 -3.325 -34.404 1.00 84.00 85 TYR A O 1
ATOM 684 N N . VAL A 1 86 ? 25.439 -4.031 -33.189 1.00 83.69 86 VAL A N 1
ATOM 685 C CA . VAL A 1 86 ? 25.592 -5.385 -33.758 1.00 83.69 86 VAL A CA 1
ATOM 686 C C . VAL A 1 86 ? 25.496 -6.411 -32.641 1.00 83.69 86 VAL A C 1
ATOM 688 O O . VAL A 1 86 ? 26.024 -6.087 -31.552 1.00 83.69 86 VAL A O 1
#

Sequence (86 aa):
MSAAATTSNPREQAINSYIAKVKEHREYEARCKKLREQIKEVEKDFETSEDHLKALQSVGQIVGEVLKQLDEERFIVKASSGPRYV

Radius of gyration: 36.99 Å; chains: 1; bounding box: 61×27×107 Å

pLDDT: mean 86.72, std 13.42, range [39.56, 97.19]

Secondary structure (DSSP, 8-state):
---------HHHHHHHHHHHHHHHHHHHHHHHHHHHHHHHHHHHHHHHHHHHHHHHTPPPPPPEEEEEE-SSS-EEEEETTS-EE-